Protein AF-A0A2V7UC42-F1 (afdb_monomer_lite)

Secondary structure (DSSP, 8-state):
-PPPPPP-PPPPHHHHHHHHHHHS-PPPP--PPPPSS-TTTTTTT--S-TTS-HHHHHH--SSSTTTSS--TTTTTHHHHHHHTT---S---S---HHHHHHHHHHHGGGSPPPPTTS--

Foldseek 3Di:
DDDDDDDDDDDDPVRQVVVCVVPVDRPDPPPPDQDPADPPPLPVQCPDPVPDGSSCVVVPQCPPVCRVDHDPCPVVPQVVCVVVVRHCPDPDPDDDPVVVVVVCVVCVVVDDDDDPVVPD

pLDDT: mean 71.43, std 12.91, range [42.28, 95.25]

Sequence (120 aa):
MPRKRKEVHDPSPTAVAAEALRTGVAPQPKTPAPPVEIPKDGRVLQVGDPDDSALNNAYVGDETPGGSMSTPDQDRVDDIGRAYGVQEVDSGELRATAEILEERDRRRPLLEVPDPRDKE

Structure (mmCIF, N/CA/C/O backbone):
data_AF-A0A2V7UC42-F1
#
_entry.id   AF-A0A2V7UC42-F1
#
loop_
_atom_site.group_PDB
_atom_site.id
_atom_site.type_symbol
_atom_site.label_atom_id
_atom_site.label_alt_id
_atom_site.label_comp_id
_atom_site.label_asym_id
_atom_site.label_entity_id
_atom_site.label_seq_id
_atom_site.pdbx_PDB_ins_code
_atom_site.Cartn_x
_atom_site.Cartn_y
_atom_site.Cartn_z
_atom_site.occupancy
_atom_site.B_iso_or_equiv
_atom_site.auth_seq_id
_atom_site.auth_comp_id
_atom_site.auth_asym_id
_atom_site.auth_atom_id
_atom_site.pdbx_PDB_model_num
ATOM 1 N N . MET A 1 1 ? 53.892 -6.850 1.031 1.00 42.28 1 MET A N 1
ATOM 2 C CA . MET A 1 1 ? 53.422 -5.662 0.280 1.00 42.28 1 MET A CA 1
ATOM 3 C C . MET A 1 1 ? 52.272 -6.087 -0.636 1.00 42.28 1 MET A C 1
ATOM 5 O O . MET A 1 1 ? 52.554 -6.716 -1.651 1.00 42.28 1 MET A O 1
ATOM 9 N N . PRO A 1 2 ? 50.992 -5.858 -0.291 1.00 45.09 2 PRO A N 1
ATOM 10 C CA . PRO A 1 2 ? 49.887 -6.225 -1.178 1.00 45.09 2 PRO A CA 1
ATOM 11 C C . PRO A 1 2 ? 49.775 -5.221 -2.339 1.00 45.09 2 PRO A C 1
ATOM 13 O O . PRO A 1 2 ? 49.807 -4.009 -2.132 1.00 45.09 2 PRO A O 1
ATOM 16 N N . ARG A 1 3 ? 49.677 -5.722 -3.578 1.00 54.19 3 ARG A N 1
ATOM 17 C CA . ARG A 1 3 ? 49.499 -4.897 -4.785 1.00 54.19 3 ARG A CA 1
ATOM 18 C C . ARG A 1 3 ? 48.070 -4.338 -4.811 1.00 54.19 3 ARG A C 1
ATOM 20 O O . ARG A 1 3 ? 47.121 -5.117 -4.783 1.00 54.19 3 ARG A O 1
ATOM 27 N N . LYS A 1 4 ? 47.912 -3.008 -4.874 1.00 52.44 4 LYS A N 1
ATOM 28 C CA . LYS A 1 4 ? 46.602 -2.363 -5.079 1.00 52.44 4 LYS A CA 1
ATOM 29 C C . LYS A 1 4 ? 46.006 -2.844 -6.407 1.00 52.44 4 LYS A C 1
ATOM 31 O O . LYS A 1 4 ? 46.662 -2.745 -7.444 1.00 52.44 4 LYS A O 1
ATOM 36 N N . ARG A 1 5 ? 44.778 -3.370 -6.371 1.00 55.41 5 ARG A N 1
ATOM 37 C CA . ARG A 1 5 ? 43.992 -3.656 -7.578 1.00 55.41 5 ARG A CA 1
ATOM 38 C C . ARG A 1 5 ? 43.712 -2.315 -8.268 1.00 55.41 5 ARG A C 1
ATOM 40 O O . ARG A 1 5 ? 43.268 -1.385 -7.603 1.00 55.41 5 ARG A O 1
ATOM 47 N N . LYS A 1 6 ? 44.030 -2.188 -9.560 1.00 52.34 6 LYS A N 1
ATOM 48 C CA . LYS A 1 6 ? 43.601 -1.028 -10.353 1.00 52.34 6 LYS A CA 1
ATOM 49 C C . LYS A 1 6 ? 42.090 -1.135 -10.532 1.00 52.34 6 LYS A C 1
ATOM 51 O O . LYS A 1 6 ? 41.626 -2.123 -11.095 1.00 52.34 6 LYS A O 1
ATOM 56 N N . GLU A 1 7 ? 41.352 -0.149 -10.045 1.00 53.53 7 GLU A N 1
ATOM 57 C CA . GLU A 1 7 ? 39.941 0.008 -10.382 1.00 53.53 7 GLU A CA 1
ATOM 58 C C . GLU A 1 7 ? 39.848 0.366 -11.869 1.00 53.53 7 GLU A C 1
ATOM 60 O O . GLU A 1 7 ? 40.490 1.306 -12.343 1.00 53.53 7 GLU A O 1
ATOM 65 N N . VAL A 1 8 ? 39.129 -0.460 -12.627 1.00 60.88 8 VAL A N 1
ATOM 66 C CA . VAL A 1 8 ? 38.805 -0.201 -14.029 1.00 60.88 8 VAL A CA 1
ATOM 67 C C . VAL A 1 8 ? 37.452 0.491 -14.008 1.00 60.88 8 VAL A C 1
ATOM 69 O O . VAL A 1 8 ? 36.450 -0.141 -13.686 1.00 60.88 8 VAL A O 1
ATOM 72 N N . HIS A 1 9 ? 37.434 1.793 -14.275 1.00 63.69 9 HIS A N 1
ATOM 73 C CA . HIS A 1 9 ? 36.192 2.548 -14.403 1.00 63.69 9 HIS A CA 1
ATOM 74 C C . HIS A 1 9 ? 35.686 2.454 -15.839 1.00 63.69 9 HIS A C 1
ATOM 76 O O . HIS A 1 9 ? 36.471 2.596 -16.782 1.00 63.69 9 HIS A O 1
ATOM 82 N N . ASP A 1 10 ? 34.383 2.242 -16.001 1.00 76.31 10 ASP A N 1
ATOM 83 C CA . ASP A 1 10 ? 33.745 2.401 -17.302 1.00 76.31 10 ASP A CA 1
ATOM 84 C C . AS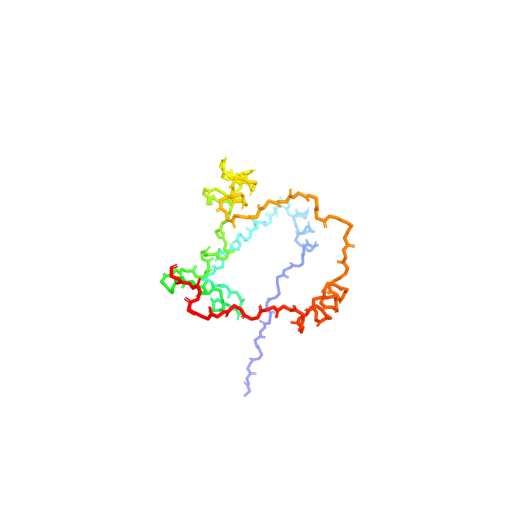P A 1 10 ? 33.837 3.873 -17.750 1.00 76.31 10 ASP A C 1
ATOM 86 O O . ASP A 1 10 ? 33.755 4.786 -16.916 1.00 76.31 10 ASP A O 1
ATOM 90 N N . PRO A 1 11 ? 34.048 4.135 -19.052 1.00 76.50 11 PRO A N 1
ATOM 91 C CA . PRO A 1 11 ? 34.102 5.495 -19.566 1.00 76.50 11 PRO A CA 1
ATOM 92 C C . PRO A 1 11 ? 32.764 6.199 -19.338 1.00 76.50 11 PRO A C 1
ATOM 94 O O . PRO A 1 11 ? 31.693 5.605 -19.472 1.00 76.50 11 PRO A O 1
ATOM 97 N N . SER A 1 12 ? 32.818 7.491 -19.011 1.00 81.94 12 SER A N 1
ATOM 98 C CA . SER A 1 12 ? 31.600 8.282 -18.858 1.00 81.94 12 SER A CA 1
ATOM 99 C C . SER A 1 12 ? 30.832 8.361 -20.188 1.00 81.94 12 SER A C 1
ATOM 101 O O . SER A 1 12 ? 31.450 8.321 -21.258 1.00 81.94 12 SER A O 1
ATOM 103 N N . PRO A 1 13 ? 29.500 8.552 -20.157 1.00 79.25 13 PRO A N 1
ATOM 104 C CA . PRO A 1 13 ? 28.696 8.692 -21.375 1.00 79.25 13 PRO A CA 1
ATOM 105 C C . PRO A 1 13 ? 29.221 9.786 -22.317 1.00 79.25 13 PRO A C 1
ATOM 107 O O . PRO A 1 13 ? 29.246 9.618 -23.534 1.00 79.25 13 PRO A O 1
ATOM 110 N N . THR A 1 14 ? 29.720 10.888 -21.752 1.00 83.75 14 THR A N 1
ATOM 111 C CA . THR A 1 14 ? 30.324 11.992 -22.506 1.00 83.75 14 THR A CA 1
ATOM 112 C C . THR A 1 14 ? 31.624 11.585 -23.199 1.00 83.75 14 THR A C 1
ATOM 114 O O . THR A 1 14 ? 31.867 11.995 -24.332 1.00 83.75 14 THR A O 1
ATOM 117 N N . ALA A 1 15 ? 32.462 10.775 -22.545 1.00 83.81 15 ALA A N 1
ATOM 118 C CA . ALA A 1 15 ? 33.696 10.272 -23.145 1.00 83.81 15 ALA A CA 1
ATOM 119 C C . ALA A 1 15 ? 33.397 9.329 -24.319 1.00 83.81 15 ALA A C 1
ATOM 121 O O . ALA A 1 15 ? 34.010 9.458 -25.377 1.00 83.81 15 ALA A O 1
ATOM 122 N N . VAL A 1 16 ? 32.395 8.459 -24.157 1.00 83.25 16 VAL A N 1
ATOM 123 C CA . VAL A 1 16 ? 31.912 7.562 -25.215 1.00 83.25 16 VAL A CA 1
ATOM 124 C C . VAL A 1 16 ? 31.388 8.349 -26.418 1.00 83.25 16 VAL A C 1
ATOM 126 O O . VAL A 1 16 ? 31.760 8.060 -27.554 1.00 83.25 16 VAL A O 1
ATOM 129 N N . ALA A 1 17 ? 30.573 9.381 -26.184 1.00 83.56 17 ALA A N 1
ATOM 130 C CA . ALA A 1 17 ? 30.050 10.229 -27.253 1.00 83.56 17 ALA A CA 1
ATOM 131 C C . ALA A 1 17 ? 31.169 10.973 -28.005 1.00 83.56 17 ALA A C 1
ATOM 133 O O . ALA A 1 17 ? 31.161 11.033 -29.234 1.00 83.56 17 ALA A O 1
ATOM 134 N N . ALA A 1 18 ? 32.159 11.504 -27.282 1.00 87.25 18 ALA A N 1
ATOM 135 C CA . ALA A 1 18 ? 33.299 12.196 -27.881 1.00 87.25 18 ALA A CA 1
ATOM 136 C C . ALA A 1 18 ? 34.178 11.261 -28.729 1.00 87.25 18 ALA A C 1
ATOM 138 O O . ALA A 1 18 ? 34.678 11.663 -29.780 1.00 87.25 18 ALA A O 1
ATOM 139 N N . GLU A 1 19 ? 34.364 10.017 -28.288 1.00 84.00 19 GLU A N 1
ATOM 140 C CA . GLU A 1 19 ? 35.098 9.006 -29.044 1.00 84.00 19 GLU A CA 1
ATOM 141 C C . GLU A 1 19 ? 34.335 8.580 -30.301 1.00 84.00 19 GLU A C 1
ATOM 143 O O . GLU A 1 19 ? 34.925 8.569 -31.379 1.00 84.00 19 GLU A O 1
ATOM 148 N N . ALA A 1 20 ? 33.024 8.342 -30.201 1.00 88.44 20 ALA A N 1
ATOM 149 C CA . ALA A 1 20 ? 32.182 7.991 -31.343 1.00 88.44 20 ALA A CA 1
ATOM 150 C C . ALA A 1 20 ? 32.168 9.093 -32.417 1.00 88.44 20 ALA A C 1
ATOM 152 O O . ALA A 1 20 ? 32.264 8.799 -33.607 1.00 88.44 20 ALA A O 1
ATOM 153 N N . LEU A 1 21 ? 32.124 10.368 -32.010 1.00 88.12 21 LEU A N 1
ATOM 154 C CA . LEU A 1 21 ? 32.243 11.507 -32.929 1.00 88.12 21 LEU A CA 1
ATOM 155 C C . LEU A 1 21 ? 33.624 11.591 -33.593 1.00 88.12 21 LEU A C 1
ATOM 157 O O . LEU A 1 21 ? 33.734 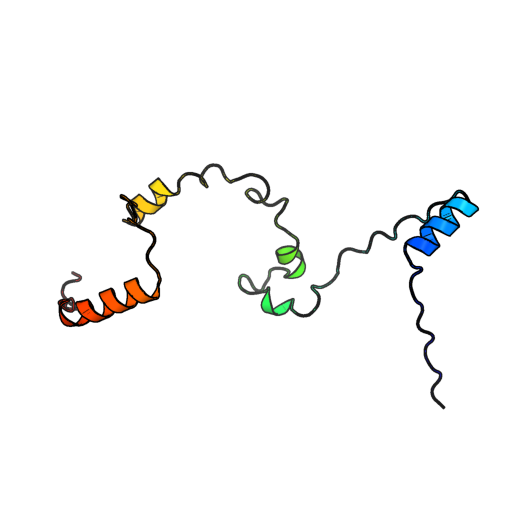12.053 -34.726 1.00 88.12 21 LEU A O 1
ATOM 161 N N . ARG A 1 22 ? 34.681 11.159 -32.897 1.00 88.19 22 ARG A N 1
ATOM 162 C CA . ARG A 1 22 ? 36.057 11.179 -33.410 1.00 88.19 22 ARG A CA 1
ATOM 163 C C . ARG A 1 22 ? 36.332 10.034 -34.383 1.00 88.19 22 ARG A C 1
ATOM 165 O O . ARG A 1 22 ? 37.025 10.241 -35.373 1.00 88.19 22 ARG A O 1
ATOM 172 N N . THR A 1 23 ? 35.869 8.829 -34.067 1.00 91.00 23 THR A N 1
ATOM 173 C CA . THR A 1 23 ? 36.204 7.603 -34.809 1.00 91.00 23 THR A CA 1
ATOM 174 C C . THR A 1 23 ? 35.131 7.212 -35.820 1.00 91.00 23 THR A C 1
ATOM 176 O O . THR A 1 23 ? 35.397 6.393 -36.695 1.00 91.00 23 THR A O 1
ATOM 179 N N . GLY A 1 24 ? 33.922 7.773 -35.707 1.00 88.12 24 GLY A N 1
ATOM 180 C CA . GLY A 1 24 ? 32.752 7.369 -36.486 1.00 88.12 24 GLY A CA 1
ATOM 181 C C . GLY A 1 24 ? 32.169 6.016 -36.066 1.00 88.12 24 GLY A C 1
ATOM 182 O O . GLY A 1 24 ? 31.234 5.534 -36.701 1.00 88.12 24 GLY A O 1
ATOM 183 N N . VAL A 1 25 ? 32.703 5.394 -35.010 1.00 82.44 25 VAL A N 1
ATOM 184 C CA . VAL A 1 25 ? 32.281 4.079 -34.519 1.00 82.44 25 VAL A CA 1
ATOM 185 C C . VAL A 1 25 ? 31.700 4.249 -33.123 1.00 82.44 25 VAL A C 1
ATOM 187 O O . VAL A 1 25 ? 32.427 4.488 -32.160 1.00 82.44 25 VAL A O 1
ATOM 190 N N . ALA A 1 26 ? 30.379 4.114 -33.005 1.00 76.12 26 ALA A N 1
ATOM 191 C CA . ALA A 1 26 ? 29.744 4.000 -31.700 1.00 76.12 26 ALA A CA 1
ATOM 192 C C . ALA A 1 26 ? 30.091 2.628 -31.098 1.00 76.12 26 ALA A C 1
ATOM 194 O O . ALA A 1 26 ? 29.928 1.612 -31.786 1.00 76.12 26 ALA A O 1
ATOM 195 N N . PRO A 1 27 ? 30.567 2.555 -29.841 1.00 67.62 27 PRO A N 1
ATOM 196 C CA . PRO A 1 27 ? 30.707 1.268 -29.186 1.00 67.62 27 PRO A CA 1
ATOM 197 C C . PRO A 1 27 ? 29.327 0.624 -29.097 1.00 67.62 27 PRO A C 1
ATOM 199 O O . PRO A 1 27 ? 28.346 1.279 -28.738 1.00 67.62 27 PRO A O 1
ATOM 202 N N . GLN A 1 28 ? 29.258 -0.664 -29.428 1.00 64.00 28 GLN A N 1
ATOM 203 C CA . GLN A 1 28 ? 28.040 -1.424 -29.194 1.00 64.00 28 GLN A CA 1
ATOM 204 C C . GLN A 1 28 ? 27.746 -1.358 -27.695 1.00 64.00 28 GLN A C 1
ATOM 206 O O . GLN A 1 28 ? 28.670 -1.591 -26.900 1.00 64.00 28 GLN A O 1
ATOM 211 N N . PRO A 1 29 ? 26.510 -1.017 -27.284 1.00 58.31 29 PRO A N 1
ATOM 212 C CA . PRO A 1 29 ? 26.155 -1.136 -25.887 1.00 58.31 29 PRO A CA 1
ATOM 213 C C . PRO A 1 29 ? 26.470 -2.575 -25.493 1.00 58.31 29 PRO A C 1
ATOM 215 O O . PRO A 1 29 ? 26.021 -3.519 -26.145 1.00 58.31 29 PRO A O 1
ATOM 218 N N . LYS A 1 30 ? 27.293 -2.757 -24.455 1.00 61.31 30 LYS A N 1
ATOM 219 C CA . LYS A 1 30 ? 27.341 -4.050 -23.784 1.00 61.31 30 LYS A CA 1
ATOM 220 C C . LYS A 1 30 ? 25.921 -4.242 -23.284 1.00 61.31 30 LYS A C 1
ATOM 222 O O . LYS A 1 30 ? 25.549 -3.578 -22.322 1.00 61.31 30 LYS A O 1
ATOM 227 N N . THR A 1 31 ? 25.113 -5.050 -23.966 1.00 53.41 31 THR A N 1
ATOM 228 C CA . THR A 1 31 ? 23.844 -5.486 -23.397 1.00 53.41 31 THR A CA 1
ATOM 229 C C . THR A 1 31 ? 24.233 -6.095 -22.061 1.00 53.41 31 THR A C 1
ATOM 231 O O . THR A 1 31 ? 25.028 -7.045 -22.060 1.00 53.41 31 THR A O 1
ATOM 234 N N . PRO A 1 32 ? 23.831 -5.498 -20.925 1.00 57.91 32 PRO A N 1
ATOM 235 C CA . PRO A 1 32 ? 24.128 -6.121 -19.658 1.00 57.91 32 PRO A CA 1
ATOM 236 C C . PRO A 1 32 ? 23.534 -7.520 -19.749 1.00 57.91 32 PRO A C 1
ATOM 238 O O . PRO A 1 32 ? 22.394 -7.684 -20.193 1.00 57.91 32 PRO A O 1
ATOM 241 N N . ALA A 1 33 ? 24.341 -8.532 -19.427 1.00 59.62 33 ALA A N 1
ATOM 242 C CA . ALA A 1 33 ? 23.790 -9.862 -19.257 1.00 59.62 33 ALA A CA 1
ATOM 243 C C . ALA A 1 33 ? 22.604 -9.721 -18.293 1.00 59.62 33 ALA A C 1
ATOM 245 O O . ALA A 1 33 ? 22.727 -8.954 -17.325 1.00 59.62 33 ALA A O 1
ATOM 246 N N . PRO A 1 34 ? 21.465 -10.378 -18.572 1.00 58.72 34 PRO A N 1
ATOM 247 C CA . PRO A 1 34 ? 20.352 -10.353 -17.642 1.00 58.72 34 PRO A CA 1
ATOM 248 C C . PRO A 1 34 ? 20.895 -10.684 -16.245 1.00 58.72 34 PRO A C 1
ATOM 250 O O . PRO A 1 34 ? 21.779 -11.548 -16.136 1.00 58.72 34 PRO A O 1
ATOM 253 N N . PRO A 1 35 ? 20.469 -9.952 -15.200 1.00 60.69 35 PRO A N 1
ATOM 254 C CA . PRO A 1 35 ? 20.957 -10.199 -13.854 1.00 60.69 35 PRO A CA 1
ATOM 255 C C . PRO A 1 35 ? 20.798 -11.687 -13.544 1.00 60.69 35 PRO A C 1
ATOM 257 O O . PRO A 1 35 ? 19.735 -12.241 -13.780 1.00 60.69 35 PRO A O 1
ATOM 260 N N . VAL A 1 36 ? 21.853 -12.349 -13.067 1.00 66.00 36 VAL A N 1
ATOM 261 C CA . VAL A 1 36 ? 21.784 -13.780 -12.706 1.00 66.00 36 VAL A CA 1
ATOM 262 C C . VAL A 1 36 ? 21.121 -13.955 -11.334 1.00 66.00 36 VAL A C 1
ATOM 264 O O . VAL A 1 36 ? 20.609 -15.022 -11.015 1.00 66.00 36 VAL A O 1
ATOM 267 N N . GLU A 1 37 ? 21.100 -12.888 -10.530 1.00 68.00 37 GLU A N 1
ATOM 268 C CA . GLU A 1 37 ? 20.521 -12.841 -9.190 1.00 68.00 37 GLU A CA 1
ATOM 269 C C . GLU A 1 37 ? 19.962 -11.441 -8.906 1.00 68.00 37 GLU A C 1
ATOM 271 O O . GLU A 1 37 ? 20.466 -10.439 -9.424 1.00 68.00 37 GLU A O 1
ATOM 276 N N . ILE A 1 38 ? 18.941 -11.361 -8.049 1.00 68.94 38 ILE A N 1
ATOM 277 C CA . ILE A 1 38 ? 18.403 -10.079 -7.586 1.00 68.94 38 ILE A CA 1
ATOM 278 C C . ILE A 1 38 ? 19.391 -9.439 -6.610 1.00 68.94 38 ILE A C 1
ATOM 280 O O . ILE A 1 38 ? 19.722 -10.055 -5.590 1.00 68.94 38 ILE A O 1
ATOM 284 N N . PRO A 1 39 ? 19.828 -8.189 -6.847 1.00 66.56 39 PRO A N 1
ATOM 285 C CA . PRO A 1 39 ? 20.700 -7.496 -5.917 1.00 66.56 39 PRO A CA 1
ATOM 286 C C . PRO A 1 39 ? 20.056 -7.352 -4.530 1.00 66.56 39 PRO A C 1
ATOM 288 O O . PRO A 1 39 ? 18.968 -6.803 -4.388 1.00 66.56 39 PRO A O 1
ATOM 291 N N . LYS A 1 40 ? 20.796 -7.786 -3.506 1.00 62.41 40 LYS A N 1
ATOM 292 C CA . LYS A 1 40 ? 20.564 -7.581 -2.064 1.00 62.41 40 LYS A CA 1
ATOM 293 C C . LYS A 1 40 ? 19.420 -8.360 -1.397 1.00 62.41 40 LYS A C 1
ATOM 295 O O . LYS A 1 40 ? 19.620 -8.683 -0.235 1.00 62.41 40 LYS A O 1
ATOM 300 N N . ASP A 1 41 ? 18.335 -8.751 -2.080 1.00 63.50 41 ASP A N 1
ATOM 301 C CA . ASP A 1 41 ? 17.144 -9.291 -1.377 1.00 63.50 41 ASP A CA 1
ATOM 302 C C . ASP A 1 41 ? 16.393 -10.463 -2.056 1.00 63.50 41 ASP A C 1
ATOM 304 O O . ASP A 1 41 ? 15.217 -10.697 -1.781 1.00 63.50 41 ASP A O 1
ATOM 308 N N . GLY A 1 42 ? 17.055 -11.286 -2.880 1.00 59.91 42 GLY A N 1
ATOM 309 C CA . GLY A 1 42 ? 16.400 -12.422 -3.563 1.00 59.91 42 GLY A CA 1
ATOM 310 C C . GLY A 1 42 ? 15.630 -13.398 -2.649 1.00 59.91 42 GLY A C 1
ATOM 311 O O . GLY A 1 42 ? 14.605 -13.932 -3.052 1.00 59.91 42 GLY A O 1
ATOM 312 N N . ARG A 1 43 ? 16.058 -13.584 -1.391 1.00 62.22 43 ARG A N 1
ATOM 313 C CA . ARG A 1 43 ? 15.344 -14.432 -0.410 1.00 62.22 43 ARG A CA 1
ATOM 314 C C . ARG A 1 43 ? 14.065 -13.807 0.146 1.00 62.22 43 ARG A C 1
ATOM 316 O O . ARG A 1 43 ? 13.155 -14.539 0.510 1.00 62.22 43 ARG A O 1
ATOM 323 N N . VAL A 1 44 ? 14.000 -12.479 0.246 1.00 64.69 44 VAL A N 1
ATOM 324 C CA . VAL A 1 44 ? 12.810 -11.764 0.744 1.00 64.69 44 VAL A CA 1
ATOM 325 C C . VAL A 1 44 ? 11.703 -11.773 -0.310 1.00 64.69 44 VAL A C 1
ATOM 327 O O . VAL A 1 44 ? 10.529 -11.691 0.024 1.00 64.69 44 VAL A O 1
ATOM 330 N N . LEU A 1 45 ? 12.075 -11.915 -1.581 1.00 61.09 45 LEU A N 1
ATOM 331 C CA . LEU A 1 45 ? 11.149 -11.984 -2.710 1.00 61.09 45 LEU A CA 1
ATOM 332 C C . LEU A 1 45 ? 10.605 -13.394 -2.964 1.00 61.09 45 LEU A C 1
ATOM 334 O O . LEU A 1 45 ? 9.694 -13.557 -3.762 1.00 61.09 45 LEU A O 1
ATOM 338 N N . GLN A 1 46 ? 11.105 -14.405 -2.251 1.00 61.69 46 GLN A N 1
ATOM 339 C CA . GLN A 1 46 ? 10.623 -15.786 -2.329 1.00 61.69 46 GLN A CA 1
ATOM 340 C C . GLN A 1 46 ? 9.401 -16.033 -1.419 1.00 61.69 46 GLN A C 1
ATOM 342 O O . GLN A 1 46 ? 9.182 -17.135 -0.918 1.00 61.69 46 GLN A O 1
ATOM 347 N N . VAL A 1 47 ? 8.624 -14.983 -1.134 1.00 60.25 47 VAL A N 1
ATOM 348 C CA . VAL A 1 47 ? 7.408 -15.071 -0.318 1.00 60.25 47 VAL A CA 1
ATOM 349 C C . VAL A 1 47 ? 6.291 -15.607 -1.213 1.00 60.25 47 VAL A C 1
ATOM 351 O O . VAL A 1 47 ? 5.711 -14.868 -2.002 1.00 60.25 47 VAL A O 1
ATOM 354 N N . GLY A 1 48 ? 6.030 -16.911 -1.120 1.00 66.88 48 GLY A N 1
ATOM 355 C CA . GLY A 1 48 ? 5.095 -17.623 -1.991 1.00 66.88 48 GLY A CA 1
ATOM 356 C C . GLY A 1 48 ? 5.506 -19.083 -2.170 1.00 66.88 48 GLY A C 1
ATOM 357 O O . GLY A 1 48 ? 5.754 -19.773 -1.182 1.00 66.88 48 GLY A O 1
ATOM 358 N N . ASP A 1 49 ? 5.576 -19.536 -3.422 1.00 64.62 49 ASP A N 1
ATOM 359 C CA . ASP A 1 49 ? 6.106 -20.853 -3.782 1.00 64.62 49 ASP A CA 1
ATOM 360 C C . ASP A 1 49 ? 7.645 -20.865 -3.641 1.00 64.62 49 ASP A C 1
ATOM 362 O O . ASP A 1 49 ? 8.331 -20.135 -4.363 1.00 64.62 49 ASP A O 1
ATOM 366 N N . PRO A 1 50 ? 8.215 -21.650 -2.707 1.00 67.50 50 PRO A N 1
ATOM 367 C CA . PRO A 1 50 ? 9.660 -21.711 -2.493 1.00 67.50 50 PRO A CA 1
ATOM 368 C C . PRO A 1 50 ? 10.429 -22.336 -3.666 1.00 67.50 50 PRO A C 1
ATOM 370 O O . PRO A 1 50 ? 11.643 -22.132 -3.751 1.00 67.50 50 PRO A O 1
ATOM 373 N N . ASP A 1 51 ? 9.751 -23.071 -4.552 1.00 72.75 51 ASP A N 1
ATOM 374 C CA . ASP A 1 51 ? 10.361 -23.681 -5.735 1.00 72.75 51 ASP A CA 1
ATOM 375 C C . ASP A 1 51 ? 10.451 -22.700 -6.920 1.00 72.75 51 ASP A C 1
ATOM 377 O O . ASP A 1 51 ? 11.104 -22.999 -7.925 1.00 72.75 51 ASP A O 1
ATOM 381 N N . ASP A 1 52 ? 9.857 -21.505 -6.802 1.00 70.12 52 ASP A N 1
ATOM 382 C CA . ASP A 1 52 ? 9.914 -20.479 -7.839 1.00 70.12 52 ASP A CA 1
ATOM 383 C C . ASP A 1 52 ? 11.194 -19.622 -7.756 1.00 70.12 52 ASP A C 1
ATOM 385 O O . ASP A 1 52 ? 11.751 -19.319 -6.689 1.00 70.12 52 ASP A O 1
ATOM 389 N N . SER A 1 53 ? 11.686 -19.220 -8.928 1.00 74.00 53 SER A N 1
ATOM 390 C CA . SER A 1 53 ? 12.884 -18.395 -9.068 1.00 74.00 53 SER A CA 1
ATOM 391 C C . SER A 1 53 ? 12.554 -16.952 -8.719 1.00 74.00 53 SER A C 1
ATOM 393 O O . SER A 1 53 ? 11.855 -16.272 -9.467 1.00 74.00 53 SER A O 1
ATOM 395 N N . ALA A 1 54 ? 13.137 -16.443 -7.630 1.00 72.62 54 ALA A N 1
ATOM 396 C CA . ALA A 1 54 ? 12.969 -15.048 -7.227 1.00 72.62 54 ALA A CA 1
ATOM 397 C C . ALA A 1 54 ? 13.321 -14.077 -8.365 1.00 72.62 54 ALA A C 1
ATOM 399 O O . ALA A 1 54 ? 12.583 -13.126 -8.600 1.00 72.62 54 ALA A O 1
ATOM 400 N N . LEU A 1 55 ? 14.409 -14.352 -9.100 1.00 72.62 55 LEU A N 1
ATOM 401 C CA . LEU A 1 55 ? 14.834 -13.561 -10.257 1.00 72.62 55 LEU A CA 1
ATOM 402 C C . LEU A 1 55 ? 13.758 -13.523 -11.345 1.00 72.62 55 LEU A C 1
ATOM 404 O O . LEU A 1 55 ? 13.458 -12.447 -11.850 1.00 72.62 55 LEU A O 1
ATOM 408 N N . ASN A 1 56 ? 13.178 -14.672 -11.695 1.00 67.81 56 ASN A N 1
ATOM 409 C CA . ASN A 1 56 ? 12.103 -14.698 -12.680 1.00 67.81 56 ASN A CA 1
ATOM 410 C C . ASN A 1 56 ? 10.905 -13.923 -12.140 1.00 67.81 56 ASN A C 1
ATOM 412 O O . ASN A 1 56 ? 10.431 -13.025 -12.809 1.00 67.81 56 ASN A O 1
ATOM 416 N N . ASN A 1 57 ? 10.487 -14.174 -10.904 1.00 68.81 57 ASN A N 1
ATOM 417 C CA . ASN A 1 57 ? 9.345 -13.504 -10.291 1.00 68.81 57 ASN A CA 1
ATOM 418 C C . ASN A 1 57 ? 9.481 -11.963 -10.274 1.00 68.81 57 ASN A C 1
ATOM 420 O O . ASN A 1 57 ? 8.555 -11.252 -10.642 1.00 68.81 57 ASN A O 1
ATOM 424 N N . ALA A 1 58 ? 10.660 -11.420 -9.952 1.00 67.94 58 ALA A N 1
ATOM 425 C CA . ALA A 1 58 ? 10.864 -9.967 -9.912 1.00 67.94 58 ALA A CA 1
ATOM 426 C C . ALA A 1 58 ? 10.931 -9.283 -11.288 1.00 67.94 58 ALA A C 1
ATOM 428 O O . ALA A 1 58 ? 10.789 -8.062 -11.364 1.00 67.94 58 ALA A O 1
ATOM 429 N N . TYR A 1 59 ? 11.195 -10.042 -12.355 1.00 63.88 59 TYR A N 1
ATOM 430 C CA . TYR A 1 59 ? 11.350 -9.519 -13.716 1.00 63.88 59 TYR A CA 1
ATOM 431 C C . TYR A 1 59 ? 10.316 -10.080 -14.708 1.00 63.88 59 TYR A C 1
ATOM 433 O O . TYR A 1 59 ? 10.329 -9.704 -15.877 1.00 63.88 59 TYR A O 1
ATOM 441 N N . VAL A 1 60 ? 9.402 -10.937 -14.247 1.00 63.62 60 VAL A N 1
ATOM 442 C CA . VAL A 1 60 ? 8.235 -11.445 -14.976 1.00 63.62 60 VAL A CA 1
ATOM 443 C C . VAL A 1 60 ? 7.019 -10.633 -14.544 1.00 63.62 60 VAL A C 1
ATOM 445 O O . VAL A 1 60 ? 6.760 -10.439 -13.361 1.00 63.62 60 VAL A O 1
ATOM 448 N N . GLY A 1 61 ? 6.263 -10.138 -15.518 1.00 53.44 61 GLY A N 1
ATOM 449 C CA . GLY A 1 61 ? 5.098 -9.288 -15.270 1.00 53.44 61 GLY A CA 1
ATOM 450 C C . GLY A 1 61 ? 4.609 -8.548 -16.509 1.00 53.44 61 GLY A C 1
ATOM 451 O O . GLY A 1 61 ? 3.432 -8.229 -16.584 1.00 53.44 61 GLY A O 1
ATOM 452 N N . ASP A 1 62 ? 5.464 -8.349 -17.516 1.00 54.66 62 ASP A N 1
ATOM 453 C CA . ASP A 1 62 ? 5.056 -7.733 -18.791 1.00 54.66 62 ASP A CA 1
ATOM 454 C C . ASP A 1 62 ? 4.399 -8.745 -19.756 1.00 54.66 62 ASP A C 1
ATOM 456 O O . ASP A 1 62 ? 3.577 -8.390 -20.604 1.00 54.66 62 ASP A O 1
ATOM 460 N N . GLU A 1 63 ? 4.722 -10.033 -19.597 1.00 53.84 63 GLU A N 1
ATOM 461 C CA . GLU A 1 63 ? 4.338 -11.125 -20.510 1.00 53.84 63 GLU A CA 1
ATOM 462 C C . GLU A 1 63 ? 3.398 -12.158 -19.867 1.00 53.84 63 GLU A C 1
ATOM 464 O O . GLU A 1 63 ? 2.911 -13.070 -20.540 1.00 53.84 63 GLU A O 1
ATOM 469 N N . THR A 1 64 ? 3.105 -12.024 -18.570 1.00 53.38 64 THR A N 1
ATOM 470 C CA . THR A 1 64 ? 2.093 -12.845 -17.898 1.00 53.38 64 THR A CA 1
ATOM 471 C C . THR A 1 64 ? 0.720 -12.506 -18.491 1.00 53.38 64 THR A C 1
ATOM 473 O O . THR A 1 64 ? 0.405 -11.319 -18.613 1.00 53.38 64 THR A O 1
ATOM 476 N N . PRO A 1 65 ? -0.137 -13.482 -18.855 1.00 48.47 65 PRO A N 1
ATOM 477 C CA . PRO A 1 65 ? -1.524 -13.188 -19.209 1.00 48.47 65 PRO A CA 1
ATOM 478 C C . PRO A 1 65 ? -2.180 -12.403 -18.062 1.00 48.47 65 PRO A C 1
ATOM 480 O O . PRO A 1 65 ? -2.278 -12.925 -16.954 1.00 48.47 65 PRO A O 1
ATOM 483 N N . GLY A 1 66 ? -2.562 -11.143 -18.299 1.00 52.72 66 GLY A N 1
ATOM 484 C CA . GLY A 1 66 ? -3.032 -10.230 -17.244 1.00 52.72 66 GLY A CA 1
ATOM 485 C C . GLY A 1 66 ? -2.066 -9.114 -16.827 1.00 52.72 66 GLY A C 1
ATOM 486 O O . GLY A 1 66 ? -2.468 -8.223 -16.087 1.00 52.72 66 GLY A O 1
ATOM 487 N N . GLY A 1 67 ? -0.804 -9.169 -17.264 1.00 55.03 67 GLY A N 1
ATOM 488 C CA . GLY A 1 67 ? 0.266 -8.262 -16.836 1.00 55.03 67 GLY A CA 1
ATOM 489 C C . GLY A 1 67 ? 0.325 -6.943 -17.612 1.00 55.03 67 GLY A C 1
ATOM 490 O O . GLY A 1 67 ? 0.290 -5.870 -17.018 1.00 55.03 67 GLY A O 1
ATOM 491 N N . SER A 1 68 ? 0.338 -7.014 -18.947 1.00 56.03 68 SER A N 1
ATOM 492 C CA . SER A 1 68 ? 0.286 -5.842 -19.846 1.00 56.03 68 SER A CA 1
ATOM 493 C C . SER A 1 68 ? -1.109 -5.565 -20.423 1.00 56.03 68 SER A C 1
ATOM 495 O O . SER A 1 68 ? -1.375 -4.484 -20.946 1.00 56.03 68 SER A O 1
ATOM 497 N N . MET A 1 69 ? -2.014 -6.535 -20.312 1.00 56.34 69 MET A N 1
ATOM 498 C CA . MET A 1 69 ? -3.416 -6.442 -20.709 1.00 56.34 69 MET A CA 1
ATOM 499 C C . MET A 1 69 ? -4.254 -6.896 -19.527 1.00 56.34 69 MET A C 1
ATOM 501 O O . MET A 1 69 ? -4.072 -8.024 -19.073 1.00 56.34 69 MET A O 1
ATOM 505 N N . SER A 1 70 ? -5.160 -6.046 -19.047 1.00 58.91 70 SER A N 1
ATOM 506 C CA . SER A 1 70 ? -6.102 -6.393 -17.981 1.00 58.91 70 SER A CA 1
ATOM 507 C C . SER A 1 70 ? -6.780 -7.725 -18.303 1.00 58.91 70 SER A C 1
ATOM 509 O O . SER A 1 70 ? -7.270 -7.909 -19.424 1.00 58.91 70 SER A O 1
ATOM 511 N N . THR A 1 71 ? -6.808 -8.673 -17.359 1.00 59.75 71 THR A N 1
ATOM 512 C CA . THR A 1 71 ? -7.641 -9.866 -17.560 1.00 59.75 71 THR A CA 1
ATOM 513 C C . THR A 1 71 ? -9.107 -9.422 -17.709 1.00 59.75 71 THR A C 1
ATOM 515 O O . THR A 1 71 ? -9.496 -8.421 -17.102 1.00 59.75 71 THR A O 1
ATOM 518 N N . PRO A 1 72 ? -9.933 -10.092 -18.538 1.00 64.81 72 PRO A N 1
ATOM 519 C CA . PRO A 1 72 ? -11.272 -9.604 -18.915 1.00 64.81 72 PRO A CA 1
ATOM 520 C C . PRO A 1 72 ? -12.290 -9.454 -17.774 1.00 64.81 72 PRO A C 1
ATOM 522 O O . PRO A 1 72 ? -13.445 -9.135 -18.025 1.00 64.81 72 PRO A O 1
ATOM 525 N N . ASP A 1 73 ? -11.900 -9.800 -16.555 1.00 67.75 73 ASP A N 1
ATOM 526 C CA . ASP A 1 73 ? -12.677 -9.761 -15.327 1.00 67.75 73 ASP A CA 1
ATOM 527 C C . ASP A 1 73 ? -12.145 -8.742 -14.305 1.00 67.75 73 ASP A C 1
ATOM 529 O O . ASP A 1 73 ? -12.761 -8.575 -13.254 1.00 67.75 73 ASP A O 1
ATOM 533 N N . GLN A 1 74 ? -11.049 -8.027 -14.598 1.00 68.38 74 GLN A N 1
ATOM 534 C CA . GLN A 1 74 ? -10.519 -6.978 -13.710 1.00 68.38 74 GLN A CA 1
ATOM 535 C C . GLN A 1 74 ? -11.422 -5.743 -13.603 1.00 68.38 74 GLN A C 1
ATOM 537 O O . GLN A 1 74 ? -11.187 -4.891 -12.750 1.00 68.38 74 GLN A O 1
ATOM 542 N N . ASP A 1 75 ? -12.454 -5.637 -14.438 1.00 73.38 75 ASP A N 1
ATOM 543 C CA . ASP A 1 75 ? -13.504 -4.62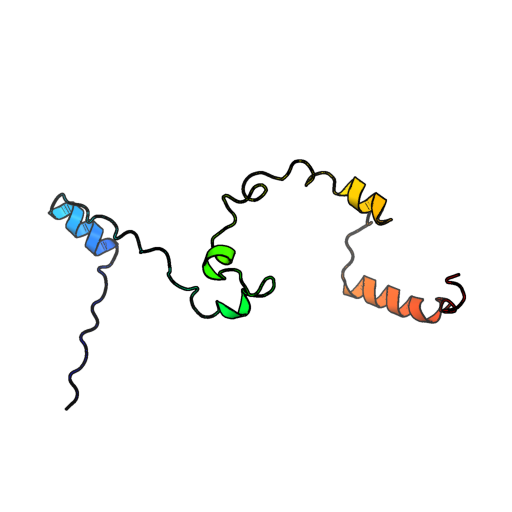4 -14.340 1.00 73.38 75 ASP A CA 1
ATOM 544 C C . ASP A 1 75 ? -14.696 -5.073 -13.472 1.00 73.38 75 ASP A C 1
ATOM 546 O O . ASP A 1 75 ? -15.524 -4.247 -13.092 1.00 73.38 75 ASP A O 1
ATOM 550 N N . ARG A 1 76 ? -14.772 -6.353 -13.075 1.00 80.06 76 ARG A N 1
ATOM 551 C CA . ARG A 1 76 ? -15.880 -6.924 -12.282 1.00 80.06 76 ARG A CA 1
ATOM 552 C C . ARG A 1 76 ? -15.730 -6.726 -10.774 1.00 80.06 76 ARG A C 1
ATOM 554 O O . ARG A 1 76 ? -16.122 -7.584 -9.980 1.00 80.06 76 ARG A O 1
ATOM 561 N N . VAL A 1 77 ? -15.173 -5.592 -10.362 1.00 78.06 77 VAL A N 1
ATOM 562 C CA . VAL A 1 77 ? -14.978 -5.248 -8.944 1.00 78.06 77 VAL A CA 1
ATOM 563 C C . VAL A 1 77 ? -16.315 -5.250 -8.195 1.00 78.06 77 VAL A C 1
ATOM 565 O O . VAL A 1 77 ? -16.403 -5.807 -7.101 1.00 78.06 77 VAL A O 1
ATOM 568 N N . ASP A 1 78 ? -17.373 -4.732 -8.820 1.00 79.06 78 ASP A N 1
ATOM 569 C CA . ASP A 1 78 ? -18.715 -4.658 -8.229 1.00 79.06 78 ASP A CA 1
ATOM 570 C C . ASP A 1 78 ? -19.357 -6.035 -8.019 1.00 79.06 78 ASP A C 1
ATOM 572 O O . ASP A 1 78 ? -20.020 -6.274 -7.007 1.00 79.06 78 ASP A O 1
ATOM 576 N N . ASP A 1 79 ? -19.170 -6.956 -8.968 1.00 82.25 79 ASP A N 1
ATOM 577 C CA . ASP A 1 79 ? -19.732 -8.308 -8.894 1.00 82.25 79 ASP A CA 1
ATOM 578 C C . ASP A 1 79 ? -19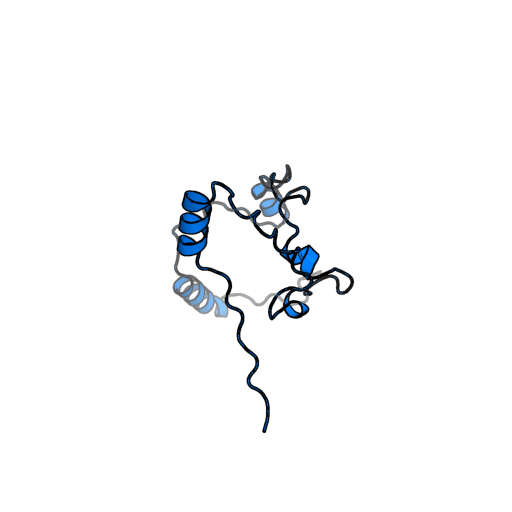.038 -9.128 -7.806 1.00 82.25 79 ASP A C 1
ATOM 580 O O . ASP A 1 79 ? -19.698 -9.818 -7.022 1.00 82.25 79 ASP A O 1
ATOM 584 N N . ILE A 1 80 ? -17.710 -9.003 -7.718 1.00 80.75 80 ILE A N 1
ATOM 585 C CA . ILE A 1 80 ? -16.904 -9.606 -6.656 1.00 80.75 80 ILE A CA 1
ATOM 586 C C . ILE A 1 80 ? -17.319 -9.014 -5.309 1.00 80.75 80 ILE A C 1
ATOM 588 O O . ILE A 1 80 ? -17.649 -9.765 -4.391 1.00 80.75 80 ILE A O 1
ATOM 592 N N . GLY A 1 81 ? -17.385 -7.684 -5.198 1.00 79.25 81 GLY A N 1
ATOM 593 C CA . GLY A 1 81 ? -17.845 -7.003 -3.991 1.00 79.25 81 GLY A CA 1
ATOM 594 C C . GLY A 1 81 ? -19.198 -7.540 -3.530 1.00 79.25 81 GLY A C 1
ATOM 595 O O . GLY A 1 81 ? -19.330 -8.009 -2.398 1.00 79.25 81 GLY A O 1
ATOM 596 N N . ARG A 1 82 ? -20.183 -7.599 -4.432 1.00 82.62 82 ARG A N 1
ATOM 597 C CA . ARG A 1 82 ? -21.531 -8.100 -4.133 1.00 82.62 82 ARG A CA 1
ATOM 598 C C . ARG A 1 82 ? -21.534 -9.553 -3.661 1.00 82.62 82 ARG A C 1
ATOM 600 O O . ARG A 1 82 ? -22.269 -9.869 -2.726 1.00 82.62 82 ARG A O 1
ATOM 607 N N . ALA A 1 83 ? -20.721 -10.420 -4.265 1.00 84.75 83 ALA A N 1
ATOM 608 C CA . ALA A 1 83 ? -20.584 -11.816 -3.847 1.00 84.75 83 ALA A CA 1
ATOM 609 C C . ALA A 1 83 ? -19.999 -11.947 -2.428 1.00 84.75 83 ALA A C 1
ATOM 611 O O . ALA A 1 83 ? -20.407 -12.827 -1.673 1.00 84.75 83 ALA A O 1
ATOM 612 N N . TYR A 1 84 ? -19.104 -11.034 -2.043 1.00 76.69 84 TYR A N 1
ATOM 613 C CA . TYR A 1 84 ? -18.543 -10.933 -0.692 1.00 76.69 84 TYR A CA 1
ATOM 614 C C . TYR A 1 84 ? -19.411 -10.112 0.281 1.00 76.69 84 TYR A C 1
ATOM 616 O O . TYR A 1 84 ? -19.005 -9.877 1.419 1.00 76.69 84 TYR A O 1
ATOM 624 N N . GLY A 1 85 ? -20.608 -9.674 -0.130 1.00 78.44 85 GLY A N 1
ATOM 625 C CA . GLY A 1 85 ? -21.491 -8.833 0.686 1.00 78.44 85 GLY A CA 1
ATOM 626 C C . GLY A 1 85 ? -21.025 -7.377 0.827 1.00 78.44 85 GLY A C 1
ATOM 627 O O . GLY A 1 85 ? -21.599 -6.623 1.609 1.00 78.44 85 GLY A O 1
ATOM 628 N N . VAL A 1 86 ? -20.011 -6.971 0.064 1.00 76.38 86 VAL A N 1
ATOM 629 C CA . VAL A 1 86 ? -19.508 -5.601 -0.043 1.00 76.38 86 VAL A CA 1
ATOM 630 C C . VAL A 1 86 ? -20.282 -4.896 -1.154 1.00 76.38 86 VAL A C 1
ATOM 632 O O . VAL A 1 86 ? -19.982 -5.042 -2.334 1.00 76.38 86 VAL A O 1
ATOM 635 N N . GLN A 1 87 ? -21.318 -4.145 -0.791 1.00 68.19 87 GLN A N 1
ATOM 636 C CA . GLN A 1 87 ? -21.945 -3.210 -1.722 1.00 68.19 87 GLN A CA 1
ATOM 637 C C . GLN A 1 87 ? -21.412 -1.817 -1.408 1.00 68.19 87 GLN A C 1
ATOM 639 O O . GLN A 1 87 ? -21.759 -1.252 -0.371 1.00 68.19 87 GLN A O 1
ATOM 644 N N . GLU A 1 88 ? -20.558 -1.269 -2.276 1.00 63.19 88 GLU A N 1
ATOM 645 C CA . GLU A 1 88 ? -20.261 0.161 -2.227 1.00 63.19 88 GLU A CA 1
ATOM 646 C C . GLU A 1 88 ? -21.507 0.921 -2.677 1.00 63.19 88 GLU A C 1
ATOM 648 O O . GLU A 1 88 ? -21.775 1.125 -3.858 1.00 63.19 88 GLU A O 1
ATOM 653 N N . VAL A 1 89 ? -22.315 1.300 -1.696 1.00 57.00 89 VAL A N 1
ATOM 654 C CA . VAL A 1 89 ? -23.403 2.251 -1.870 1.00 57.00 89 VAL A CA 1
ATOM 655 C C . VAL A 1 89 ? -22.906 3.540 -1.242 1.00 57.00 89 VAL A C 1
ATOM 657 O O . VAL A 1 89 ? -23.206 3.799 -0.087 1.00 57.00 89 VAL A O 1
ATOM 660 N N . ASP A 1 90 ? -22.084 4.283 -1.985 1.00 62.16 90 ASP A N 1
ATOM 661 C CA . ASP A 1 90 ? -21.562 5.594 -1.584 1.00 62.16 90 ASP A CA 1
ATOM 662 C C . ASP A 1 90 ? -20.771 5.555 -0.257 1.00 62.16 90 ASP A C 1
ATOM 664 O O . ASP A 1 90 ? -21.321 5.645 0.841 1.00 62.16 90 ASP A O 1
ATOM 668 N N . SER A 1 91 ? -19.441 5.442 -0.346 1.00 62.16 91 SER A N 1
ATOM 669 C CA . SER A 1 91 ? -18.540 5.451 0.820 1.00 62.16 91 SER A CA 1
ATOM 670 C C . SER A 1 91 ? -18.572 6.762 1.628 1.00 62.16 91 SER A C 1
ATOM 672 O O . SER A 1 91 ? -17.836 6.890 2.608 1.00 62.16 91 SER A O 1
ATOM 674 N N . GLY A 1 92 ? -19.410 7.731 1.239 1.00 68.19 92 GLY A N 1
ATOM 675 C CA . GLY A 1 92 ? -19.529 9.032 1.873 1.00 68.19 92 GLY A CA 1
ATOM 676 C C . GLY A 1 92 ? -18.298 9.903 1.630 1.00 68.19 92 GLY A C 1
ATOM 677 O O . GLY A 1 92 ? -17.430 9.603 0.808 1.00 68.19 92 GLY A O 1
ATOM 678 N N . GLU A 1 93 ? -18.221 11.019 2.354 1.00 80.25 93 GLU A N 1
ATOM 679 C CA . GLU A 1 93 ? -17.046 11.892 2.333 1.00 80.25 93 GLU A CA 1
ATOM 680 C C . GLU A 1 93 ? -15.799 11.133 2.812 1.00 80.25 93 GLU A C 1
ATOM 682 O O . GLU A 1 93 ? -15.861 10.381 3.784 1.00 80.25 93 GLU A O 1
ATOM 687 N N . LEU A 1 94 ? -14.653 11.359 2.161 1.00 80.69 94 LEU A N 1
ATOM 688 C CA . LEU A 1 94 ? -13.378 10.783 2.588 1.00 80.69 94 LEU A CA 1
ATOM 689 C C . LEU A 1 94 ? -13.064 11.209 4.029 1.00 80.69 94 LEU A C 1
ATOM 691 O O . LEU A 1 94 ? -12.813 12.381 4.304 1.00 80.69 94 LEU A O 1
ATOM 695 N N . ARG A 1 95 ? -13.051 10.241 4.946 1.00 85.19 95 ARG A N 1
ATOM 696 C CA . ARG A 1 95 ? -12.717 10.450 6.361 1.00 85.19 95 ARG A CA 1
ATOM 697 C C . ARG A 1 95 ? -11.275 10.061 6.636 1.00 85.19 95 ARG A C 1
ATOM 699 O O . ARG A 1 95 ? -10.765 9.083 6.087 1.00 85.19 95 ARG A O 1
ATOM 706 N N . ALA A 1 96 ? -10.617 10.791 7.531 1.00 91.62 96 ALA A N 1
ATOM 707 C CA . ALA A 1 96 ? -9.286 10.398 7.977 1.00 91.62 96 ALA A CA 1
ATOM 708 C C . ALA A 1 96 ? -9.369 9.118 8.824 1.00 91.62 96 ALA A C 1
ATOM 710 O O . ALA A 1 96 ? -10.285 8.950 9.629 1.00 91.62 96 ALA A O 1
ATOM 711 N N . THR A 1 97 ? -8.368 8.239 8.720 1.00 89.88 97 THR A N 1
ATOM 712 C CA . THR A 1 97 ? -8.318 6.979 9.485 1.00 89.88 97 THR A CA 1
ATOM 713 C C . THR A 1 97 ? -8.494 7.192 10.991 1.00 89.88 97 THR A C 1
ATOM 715 O O . THR A 1 97 ? -9.130 6.382 11.660 1.00 89.88 97 THR A O 1
ATOM 718 N N . ALA A 1 98 ? -7.966 8.296 11.528 1.00 94.19 98 ALA A N 1
ATOM 719 C CA . ALA A 1 98 ? -8.119 8.653 12.935 1.00 94.19 98 ALA A CA 1
ATOM 720 C C . ALA A 1 98 ? -9.592 8.839 13.342 1.00 94.19 98 ALA A C 1
ATOM 722 O O . ALA A 1 98 ? -9.999 8.323 14.378 1.00 94.19 98 ALA A O 1
ATOM 723 N N . GLU A 1 99 ? -10.396 9.505 12.511 1.00 92.00 99 GLU A N 1
ATOM 724 C CA . GLU A 1 99 ? -11.819 9.744 12.782 1.00 92.00 99 GLU A CA 1
ATOM 725 C C . GLU A 1 99 ? -12.613 8.434 12.780 1.00 92.00 99 GLU A C 1
ATOM 727 O O . GLU A 1 99 ? -13.429 8.198 13.671 1.00 92.00 99 GLU A O 1
ATOM 732 N N . ILE A 1 100 ? -12.321 7.553 11.816 1.00 90.12 100 ILE A N 1
ATOM 733 C CA . ILE A 1 100 ? -12.950 6.230 11.694 1.00 90.12 100 ILE A CA 1
ATOM 734 C C . ILE A 1 100 ? -12.665 5.390 12.944 1.00 90.12 100 ILE A C 1
ATOM 736 O O . ILE A 1 100 ? -13.568 4.767 13.507 1.00 90.12 100 ILE A O 1
ATOM 740 N N . LEU A 1 101 ? -11.406 5.364 13.390 1.00 92.38 101 LEU A N 1
ATOM 741 C CA . LEU A 1 101 ? -10.996 4.592 14.562 1.00 92.38 101 LEU A CA 1
ATOM 742 C C . LEU A 1 101 ? -11.598 5.152 15.852 1.00 92.38 101 LEU A C 1
ATOM 744 O O . LEU A 1 101 ? -12.091 4.376 16.668 1.00 92.38 101 LEU A O 1
ATOM 748 N N . GLU A 1 102 ? -11.618 6.475 16.016 1.00 95.25 102 GLU A N 1
ATOM 749 C CA . GLU A 1 102 ? -12.207 7.114 17.194 1.00 95.25 102 GLU A CA 1
ATOM 750 C C . GLU A 1 102 ? -13.711 6.815 17.302 1.00 95.25 102 GLU A C 1
ATOM 752 O O . GLU A 1 102 ? -14.215 6.452 18.367 1.00 95.25 102 GLU A O 1
ATOM 757 N N . GLU A 1 103 ? -14.438 6.913 16.188 1.00 90.81 103 GLU A N 1
ATOM 758 C CA . GLU A 1 103 ? -15.866 6.609 16.138 1.00 90.81 103 GLU A CA 1
ATOM 759 C C . GLU A 1 103 ? -16.151 5.124 16.399 1.00 90.81 103 GLU A C 1
ATOM 761 O O . GLU A 1 103 ? -17.057 4.790 17.173 1.00 90.81 103 GLU A O 1
ATOM 766 N N . ARG A 1 104 ? -15.354 4.227 15.806 1.00 90.56 104 ARG A N 1
ATOM 767 C CA . ARG A 1 104 ? -15.429 2.782 16.053 1.00 90.56 104 ARG A CA 1
ATOM 768 C C . ARG A 1 104 ? -15.233 2.467 17.533 1.00 90.56 104 ARG A C 1
ATOM 770 O O . ARG A 1 104 ? -16.017 1.711 18.106 1.00 90.56 104 ARG A O 1
ATOM 777 N N . ASP A 1 105 ? -14.204 3.037 18.148 1.00 93.38 105 ASP A N 1
ATOM 778 C CA . ASP A 1 105 ? -13.848 2.754 19.537 1.00 93.38 105 ASP A CA 1
ATOM 779 C C . ASP A 1 105 ? -14.897 3.316 20.506 1.00 93.38 105 ASP A C 1
ATOM 781 O O . ASP A 1 105 ? -15.251 2.654 21.482 1.00 93.38 105 ASP A O 1
ATOM 785 N N . ARG A 1 106 ? -15.505 4.464 20.176 1.00 93.62 106 ARG A N 1
ATOM 786 C CA . ARG A 1 106 ? -16.650 5.023 20.911 1.00 93.62 106 ARG A CA 1
ATOM 787 C C . ARG A 1 106 ? -17.882 4.114 20.869 1.00 93.62 106 ARG A C 1
ATOM 789 O O . ARG A 1 106 ? -18.598 4.014 21.863 1.00 93.62 106 ARG A O 1
ATOM 796 N N . ARG A 1 107 ? -18.143 3.456 19.733 1.00 90.00 107 ARG A N 1
ATOM 797 C CA . ARG A 1 107 ? -19.273 2.522 19.563 1.00 90.00 107 ARG A CA 1
ATOM 798 C C . ARG A 1 107 ? -18.999 1.125 20.109 1.00 90.00 107 ARG A C 1
ATOM 800 O O . ARG A 1 107 ? -19.947 0.415 20.425 1.00 90.00 107 ARG A O 1
ATOM 807 N N . ARG A 1 108 ? -17.732 0.726 20.246 1.00 86.12 108 ARG A N 1
ATOM 808 C CA . ARG A 1 108 ? -17.330 -0.620 20.674 1.00 86.12 108 ARG A CA 1
ATOM 809 C C . ARG A 1 108 ? -18.039 -1.147 21.934 1.00 86.12 108 ARG A C 1
ATOM 811 O O . ARG A 1 108 ? -18.449 -2.302 21.889 1.00 86.12 108 ARG A O 1
ATOM 818 N N . PRO A 1 109 ? -18.218 -0.374 23.023 1.00 86.94 109 PRO A N 1
ATOM 819 C CA . PRO A 1 109 ? -18.905 -0.868 24.220 1.00 86.94 109 PRO A CA 1
ATOM 820 C C . PRO A 1 109 ? -20.430 -1.001 24.064 1.00 86.94 109 PRO A C 1
ATOM 822 O O . PRO A 1 109 ? -21.066 -1.580 24.937 1.00 86.94 109 PRO A O 1
ATOM 825 N N . LEU A 1 110 ? -21.020 -0.458 22.992 1.00 86.88 110 LEU A N 1
ATOM 826 C CA . LEU A 1 110 ? -22.460 -0.527 22.704 1.00 86.88 110 LEU A CA 1
ATOM 827 C C . LEU A 1 110 ? -22.829 -1.725 21.822 1.00 86.88 110 LEU A C 1
ATOM 829 O O . LEU A 1 110 ? -24.010 -1.986 21.609 1.00 86.88 110 LEU A O 1
ATOM 833 N N . LEU A 1 111 ? -21.833 -2.412 21.263 1.0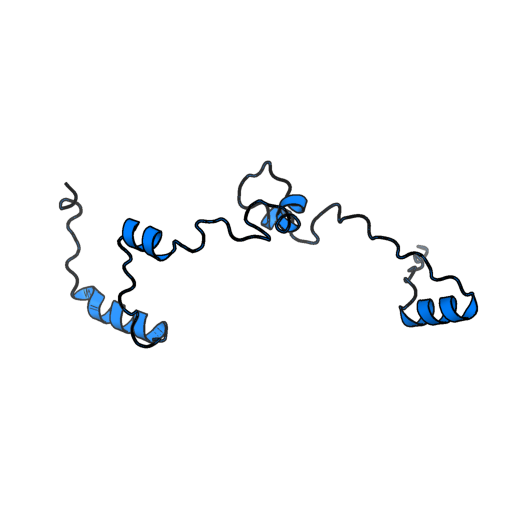0 84.56 111 LEU A N 1
ATOM 834 C CA . LEU A 1 111 ? -22.060 -3.593 20.447 1.00 84.56 111 LEU A CA 1
ATOM 835 C C . LEU A 1 111 ? -22.323 -4.784 21.364 1.00 84.56 111 LEU A C 1
ATOM 837 O O . LEU A 1 111 ? -21.501 -5.101 22.226 1.00 84.56 111 LEU A O 1
ATOM 841 N N . GLU A 1 112 ? -23.448 -5.460 21.148 1.00 81.06 112 GLU A N 1
ATOM 842 C CA . GLU A 1 112 ? -23.650 -6.794 21.700 1.00 81.06 112 GLU A CA 1
ATOM 843 C C . GLU A 1 112 ? -22.535 -7.699 21.171 1.00 81.06 112 GLU A C 1
ATOM 845 O O . GLU A 1 112 ? -22.248 -7.736 19.970 1.00 81.06 112 GLU A O 1
ATOM 850 N N . VAL A 1 113 ? -21.850 -8.389 22.079 1.00 77.56 113 VAL A N 1
ATOM 851 C CA . VAL A 1 113 ? -20.897 -9.424 21.690 1.00 77.56 113 VAL A CA 1
ATOM 852 C C . VAL A 1 113 ? -21.740 -10.611 21.224 1.00 77.56 113 VAL A C 1
ATOM 854 O O . VAL A 1 113 ? -22.502 -11.118 22.046 1.00 77.56 113 VAL A O 1
ATOM 857 N N . PRO A 1 114 ? -21.638 -11.052 19.955 1.00 73.19 114 PRO A N 1
ATOM 858 C CA . PRO A 1 114 ? -22.382 -12.217 19.494 1.00 73.19 114 PRO A CA 1
ATOM 859 C C . PRO A 1 114 ? -22.030 -13.410 20.376 1.00 73.19 114 PRO A C 1
ATOM 861 O O . PRO A 1 114 ? -20.839 -13.648 20.622 1.00 73.19 114 PRO A O 1
ATOM 864 N N . ASP A 1 115 ? -23.030 -14.153 20.853 1.00 75.38 115 ASP A N 1
ATOM 865 C CA . ASP A 1 115 ? -22.741 -15.401 21.540 1.00 75.38 115 ASP A CA 1
ATOM 866 C C . ASP A 1 115 ? -22.104 -16.337 20.504 1.00 75.38 115 ASP A C 1
ATOM 868 O O . ASP A 1 115 ? -22.652 -16.512 19.412 1.00 75.38 11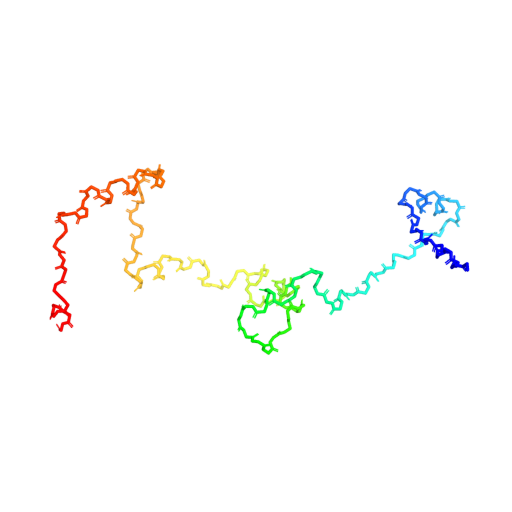5 ASP A O 1
ATOM 872 N N . PRO A 1 116 ? -20.941 -16.947 20.780 1.00 71.94 116 PRO A N 1
ATOM 873 C CA . PRO A 1 116 ? -20.347 -17.916 19.864 1.00 71.94 116 PRO A CA 1
ATOM 874 C C . PRO A 1 116 ? -21.286 -19.088 19.520 1.00 71.94 116 PRO A C 1
ATOM 876 O O . PRO A 1 116 ? -21.016 -19.801 18.558 1.00 71.94 116 PRO A O 1
ATOM 879 N N . ARG A 1 117 ? -22.376 -19.277 20.274 1.00 75.50 117 ARG A N 1
ATOM 880 C CA . ARG A 1 117 ? -23.432 -20.271 20.038 1.00 75.50 117 ARG A CA 1
ATOM 881 C C . ARG A 1 117 ? -24.555 -19.800 19.106 1.00 75.50 117 ARG A C 1
ATOM 883 O O . ARG A 1 117 ? -25.327 -20.634 18.662 1.00 75.50 117 ARG A O 1
ATOM 890 N N . ASP A 1 118 ? -24.619 -18.515 18.751 1.00 71.06 118 ASP A N 1
ATOM 891 C CA . ASP A 1 118 ? -25.595 -17.972 17.783 1.00 71.06 118 ASP A CA 1
ATOM 892 C C . ASP A 1 118 ? -25.201 -18.265 16.316 1.00 71.06 118 ASP A C 1
ATOM 894 O O . ASP A 1 118 ? -25.811 -17.769 15.369 1.00 71.06 118 ASP A O 1
ATOM 898 N N . LYS A 1 119 ? -24.129 -19.041 16.119 1.00 60.94 119 LYS A N 1
ATOM 899 C CA . LYS A 1 119 ? -23.594 -19.502 14.833 1.00 60.94 119 LYS A CA 1
ATOM 900 C C . LYS A 1 119 ? -23.983 -20.974 14.597 1.00 60.94 119 LYS A C 1
ATOM 902 O O . LYS A 1 119 ? -23.100 -21.792 14.348 1.00 60.94 119 LYS A O 1
ATOM 907 N N . GLU A 1 120 ? -25.265 -21.315 14.708 1.00 52.81 120 GLU A N 1
ATOM 908 C CA . GLU A 1 120 ? -25.826 -22.617 14.291 1.00 52.81 120 GLU A CA 1
ATOM 909 C C . GLU A 1 120 ? -26.935 -22.437 13.251 1.00 52.81 120 GLU A C 1
ATOM 911 O O . GLU A 1 120 ? -27.754 -21.501 13.405 1.00 52.81 120 GLU A O 1
#

Radius of gyration: 28.78 Å; chains: 1; bounding box: 79×36×61 Å